Protein AF-A0A183ME04-F1 (afdb_monomer_lite)

Sequence (110 aa):
TVAKKPYNPIIGETFHCSWIVPPDQLNSESCLSEINKDTCKMSTSTNNNYNVPIVIRYCAEQVSHHPSVTVFQFSCPIKQMNLTGSLCTRSKFQGMSVCAAMLGKCKCTF

Secondary structure (DSSP, 8-state):
----PPP-PPTT-EEEEEEEE-GGGGS--TTTTTS----------------SPEEEEEEEEEEEETTEEEEEEEEEGGGTEEEEEEEEEEEEEETTEEEEEEEEEEEEE-

Radius of gyration: 19.69 Å; chains: 1; bounding box: 50×31×51 Å

Organism: NCBI:txid48269

pLDDT: mean 80.92, std 21.77, range [30.36, 98.44]

InterPro domains:
  IPR000648 Oxysterol-binding protein [PF01237] (3-110)
  IPR000648 Oxysterol-binding protein [PTHR10972] (2-110)
  IPR037239 Oxyster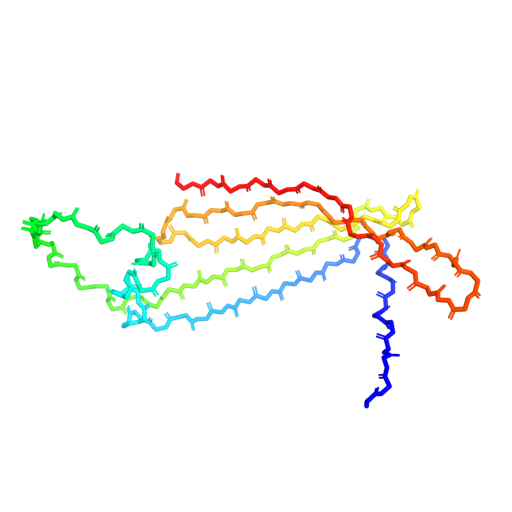ol-binding protein superfamily [SSF144000] (3-110)

Structure (mmCIF, N/CA/C/O backbone):
data_AF-A0A183ME04-F1
#
_entry.id   AF-A0A183ME04-F1
#
loop_
_atom_site.group_PDB
_atom_site.id
_atom_site.type_symbol
_atom_site.label_atom_id
_atom_site.label_alt_id
_atom_site.label_comp_id
_atom_site.label_asym_id
_atom_site.label_entity_id
_atom_site.label_seq_id
_atom_site.pdbx_PDB_ins_code
_atom_site.Cartn_x
_atom_site.Cartn_y
_atom_site.Cartn_z
_atom_site.occupancy
_atom_site.B_iso_or_equiv
_atom_site.auth_seq_id
_atom_site.auth_comp_id
_atom_site.auth_asym_id
_atom_site.auth_atom_id
_atom_site.pdbx_PDB_model_num
ATOM 1 N N . THR A 1 1 ? 8.333 23.392 -7.333 1.00 67.69 1 THR A N 1
ATOM 2 C CA . THR A 1 1 ? 8.856 22.238 -6.565 1.00 67.69 1 THR A CA 1
ATOM 3 C C . THR A 1 1 ? 9.337 21.183 -7.542 1.00 67.69 1 THR A C 1
ATOM 5 O O . THR A 1 1 ? 8.716 21.010 -8.581 1.00 67.69 1 THR A O 1
ATOM 8 N N . VAL A 1 2 ? 10.470 20.530 -7.275 1.00 84.25 2 VAL A N 1
ATOM 9 C CA . VAL A 1 2 ? 11.004 19.476 -8.157 1.00 84.25 2 VAL A CA 1
ATOM 10 C C . VAL A 1 2 ? 10.295 18.163 -7.835 1.00 84.25 2 VAL A C 1
ATOM 12 O O . VAL A 1 2 ? 10.288 17.744 -6.678 1.00 84.25 2 VAL A O 1
ATOM 15 N N . ALA A 1 3 ? 9.701 17.518 -8.839 1.00 83.88 3 ALA A N 1
ATOM 16 C CA . ALA A 1 3 ? 9.105 16.198 -8.672 1.00 83.88 3 ALA A CA 1
ATOM 17 C C . ALA A 1 3 ? 10.207 15.154 -8.417 1.00 83.88 3 ALA A C 1
ATOM 19 O O . ALA A 1 3 ? 11.150 15.041 -9.199 1.00 83.88 3 ALA A O 1
ATOM 20 N N . LYS A 1 4 ? 10.092 14.388 -7.325 1.00 89.00 4 LYS A N 1
ATOM 21 C CA . LYS A 1 4 ? 11.001 13.280 -6.998 1.00 89.00 4 LYS A CA 1
ATOM 22 C C . LYS A 1 4 ? 10.249 11.959 -7.084 1.00 89.00 4 LYS A C 1
ATOM 24 O O . LYS A 1 4 ? 9.128 11.851 -6.592 1.00 89.00 4 LYS A O 1
ATOM 29 N N . LYS A 1 5 ? 10.875 10.954 -7.695 1.00 88.06 5 LYS A N 1
ATOM 30 C CA . LYS A 1 5 ? 10.354 9.585 -7.697 1.00 88.06 5 LYS A CA 1
ATOM 31 C C . LYS A 1 5 ? 10.550 8.979 -6.297 1.00 88.06 5 LYS A C 1
ATOM 33 O O . LYS A 1 5 ? 11.637 9.151 -5.742 1.00 88.06 5 LYS A O 1
ATOM 38 N N . PRO A 1 6 ? 9.555 8.279 -5.730 1.00 90.19 6 PRO A N 1
ATOM 39 C CA . PRO A 1 6 ? 9.769 7.496 -4.518 1.00 90.19 6 PRO A CA 1
ATOM 40 C C . PRO A 1 6 ? 10.778 6.366 -4.769 1.00 90.19 6 PRO A C 1
ATOM 42 O O . PRO A 1 6 ? 11.023 5.969 -5.914 1.00 90.19 6 PRO A O 1
ATOM 45 N N . TYR A 1 7 ? 11.357 5.835 -3.693 1.00 91.62 7 TYR A N 1
ATOM 46 C CA . TYR A 1 7 ? 12.202 4.647 -3.781 1.00 91.62 7 TYR A CA 1
ATOM 47 C C . TYR A 1 7 ? 11.395 3.458 -4.316 1.00 91.62 7 TYR A C 1
ATOM 49 O O . TYR A 1 7 ? 10.196 3.350 -4.069 1.00 91.62 7 TYR A O 1
ATOM 57 N N . ASN A 1 8 ? 12.049 2.591 -5.092 1.00 92.50 8 ASN A N 1
ATOM 58 C CA . ASN A 1 8 ? 11.454 1.330 -5.522 1.00 92.50 8 ASN A CA 1
ATOM 59 C C . ASN A 1 8 ? 11.695 0.294 -4.414 1.00 92.50 8 ASN A C 1
ATOM 61 O O . ASN A 1 8 ? 12.868 -0.017 -4.193 1.00 92.50 8 ASN A O 1
ATOM 65 N N . PRO A 1 9 ? 10.654 -0.219 -3.739 1.00 96.06 9 PRO A N 1
ATOM 66 C CA . PRO A 1 9 ? 10.851 -1.118 -2.608 1.00 96.06 9 PRO A CA 1
ATOM 67 C C . PRO A 1 9 ? 11.545 -2.428 -3.009 1.00 96.06 9 PRO A C 1
ATOM 69 O O . PRO A 1 9 ? 11.389 -2.918 -4.141 1.00 96.06 9 PRO A O 1
ATOM 72 N N . ILE A 1 10 ? 12.306 -3.010 -2.082 1.00 97.00 10 ILE A N 1
ATOM 73 C CA . ILE A 1 10 ? 12.895 -4.347 -2.264 1.00 97.00 10 ILE A CA 1
ATOM 74 C C . ILE A 1 10 ? 11.839 -5.435 -2.046 1.00 97.00 10 ILE A C 1
ATOM 76 O O . ILE A 1 10 ? 10.827 -5.207 -1.392 1.00 97.00 10 ILE A O 1
ATOM 80 N N . ILE A 1 11 ? 12.057 -6.633 -2.594 1.00 97.06 11 ILE A N 1
ATOM 81 C CA . ILE A 1 11 ? 11.153 -7.766 -2.352 1.00 97.06 11 ILE A CA 1
ATOM 82 C C . ILE A 1 11 ? 11.052 -8.073 -0.848 1.00 97.06 11 ILE A C 1
ATOM 84 O O . ILE A 1 11 ? 12.070 -8.147 -0.163 1.00 97.06 11 ILE A O 1
ATOM 88 N N . GLY A 1 12 ? 9.829 -8.242 -0.346 1.00 97.44 12 GLY A N 1
ATOM 89 C CA . GLY A 1 12 ? 9.545 -8.483 1.070 1.00 97.44 12 GLY A CA 1
ATOM 90 C C . GLY A 1 12 ? 9.639 -7.242 1.964 1.00 97.44 12 GLY A C 1
ATOM 91 O O . GLY A 1 12 ? 9.474 -7.362 3.174 1.00 97.44 12 GLY A O 1
ATOM 92 N N . GLU A 1 13 ? 9.899 -6.049 1.416 1.00 98.44 13 GLU A N 1
ATOM 93 C CA . GLU A 1 13 ? 9.847 -4.813 2.200 1.00 98.44 13 G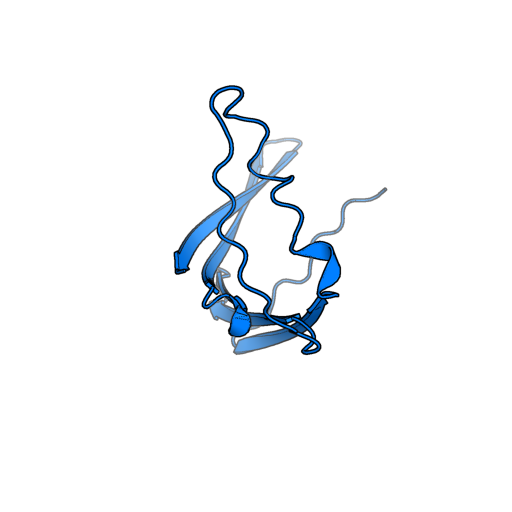LU A CA 1
ATOM 94 C C . GLU A 1 13 ? 8.425 -4.576 2.713 1.00 98.44 13 GLU A C 1
ATOM 96 O O . GLU A 1 13 ? 7.472 -4.570 1.932 1.00 98.44 13 GLU A O 1
ATOM 101 N N . THR A 1 14 ? 8.286 -4.349 4.021 1.00 98.25 14 THR A N 1
ATOM 102 C CA . THR A 1 14 ? 6.991 -4.086 4.656 1.00 98.25 14 THR A CA 1
ATOM 103 C C . THR A 1 14 ? 6.933 -2.697 5.270 1.00 98.25 14 THR A C 1
ATOM 105 O O . THR A 1 14 ? 7.903 -2.244 5.880 1.00 98.25 14 THR A O 1
ATOM 108 N N . PHE A 1 15 ? 5.765 -2.068 5.216 1.00 98.31 15 PHE A N 1
ATOM 109 C CA . PHE A 1 15 ? 5.486 -0.812 5.898 1.00 98.31 15 PHE A CA 1
ATOM 110 C C . PHE A 1 15 ? 4.197 -0.914 6.711 1.00 98.31 15 PHE A C 1
ATOM 112 O O . PHE A 1 15 ? 3.176 -1.394 6.221 1.00 98.31 15 PHE A O 1
ATOM 119 N N . HIS A 1 16 ? 4.247 -0.417 7.946 1.00 98.19 16 HIS A N 1
ATOM 120 C CA . HIS A 1 16 ? 3.136 -0.452 8.888 1.00 98.19 16 HIS A CA 1
ATOM 121 C C . HIS A 1 16 ? 2.954 0.922 9.523 1.00 98.19 16 HIS A C 1
ATOM 123 O O . HIS A 1 16 ? 3.916 1.524 10.002 1.00 98.19 16 HIS A O 1
ATOM 129 N N . CYS A 1 17 ? 1.718 1.404 9.571 1.00 98.06 17 CYS A N 1
ATOM 130 C CA . CYS A 1 17 ? 1.375 2.590 10.343 1.00 98.06 17 CYS A CA 1
ATOM 131 C C . CYS A 1 17 ? -0.086 2.562 10.798 1.00 98.06 17 CYS A C 1
ATOM 133 O O . CYS A 1 17 ? -0.884 1.707 10.403 1.00 98.06 17 CYS A O 1
ATOM 135 N N . SER A 1 18 ? -0.439 3.498 11.672 1.00 97.44 18 SER A N 1
ATOM 136 C CA . SER A 1 18 ? -1.797 3.626 12.181 1.00 97.44 18 SER A CA 1
ATOM 137 C C . SER A 1 18 ? -2.151 5.072 12.466 1.00 97.44 18 SER A C 1
ATOM 139 O O . SER A 1 18 ? -1.292 5.851 12.879 1.00 97.44 18 SER A O 1
ATOM 141 N N . TRP A 1 19 ? -3.431 5.392 12.324 1.00 95.50 19 TRP A N 1
ATOM 142 C CA . TRP A 1 19 ? -3.998 6.684 12.679 1.00 95.50 19 TRP A CA 1
ATOM 143 C C . TRP A 1 19 ? -5.042 6.505 13.768 1.00 95.50 19 TRP A C 1
ATOM 145 O O . TRP A 1 19 ? -5.886 5.610 13.695 1.00 95.50 19 TRP A O 1
ATOM 155 N N . ILE A 1 20 ? -4.975 7.382 14.765 1.00 93.06 20 ILE A N 1
ATOM 156 C CA . ILE A 1 20 ? -5.987 7.511 15.805 1.00 93.06 20 ILE A CA 1
ATOM 157 C C . ILE A 1 20 ? -6.922 8.638 15.373 1.00 93.06 20 ILE A C 1
ATOM 159 O O . ILE A 1 20 ? -6.497 9.785 15.251 1.00 93.06 20 ILE A O 1
ATOM 163 N N . VAL A 1 21 ? -8.179 8.299 15.111 1.00 87.62 21 VAL A N 1
ATOM 164 C CA . VAL A 1 21 ? -9.222 9.230 14.682 1.00 87.62 21 VAL A CA 1
ATOM 165 C C . VAL A 1 21 ? -10.098 9.570 15.893 1.00 87.62 21 VAL A C 1
ATOM 167 O O . VAL A 1 21 ? -10.635 8.651 16.527 1.00 87.62 21 VAL A O 1
ATOM 170 N N . PRO A 1 22 ? -10.246 10.863 16.241 1.00 82.44 22 PRO A N 1
ATOM 171 C CA . PRO A 1 22 ? -11.140 11.288 17.310 1.00 82.44 22 PRO A CA 1
ATOM 172 C C . PRO A 1 22 ? -12.592 10.856 17.034 1.00 82.44 22 PRO A C 1
ATOM 174 O O . PRO A 1 22 ? -13.046 11.004 15.895 1.00 82.44 22 PRO A O 1
ATOM 177 N N . PRO A 1 23 ? -13.343 10.374 18.043 1.00 70.38 23 PRO A N 1
ATOM 178 C CA . PRO A 1 23 ? -14.730 9.922 17.873 1.00 70.38 23 PRO A CA 1
ATOM 179 C C . PRO A 1 23 ? -15.661 10.983 17.265 1.00 70.38 23 PRO A C 1
ATOM 181 O O . PRO A 1 23 ? -16.563 10.651 16.498 1.00 70.38 23 PRO A O 1
ATOM 184 N N . ASP A 1 24 ? -15.399 12.261 17.546 1.00 66.00 24 ASP A N 1
ATOM 185 C CA . ASP A 1 24 ? -16.240 13.392 17.134 1.00 66.00 24 ASP A CA 1
ATOM 186 C C . ASP A 1 24 ? -16.269 13.621 15.614 1.00 66.00 24 ASP A C 1
ATOM 188 O O . ASP A 1 24 ? -17.213 14.209 15.090 1.00 66.00 24 ASP A O 1
ATOM 192 N N . GLN A 1 25 ? -15.268 13.124 14.877 1.00 60.38 25 GLN A N 1
ATOM 193 C CA . GLN A 1 25 ? -15.178 13.288 13.420 1.00 60.38 25 GLN A CA 1
ATOM 194 C C . GLN A 1 25 ? -16.025 12.272 12.631 1.00 60.38 25 GLN A C 1
ATOM 196 O O . GLN A 1 25 ? -16.025 12.296 11.403 1.00 60.38 25 GLN A O 1
ATOM 201 N N . LEU A 1 26 ? -16.749 11.377 13.312 1.00 57.88 26 LEU A N 1
ATOM 202 C CA . LEU A 1 26 ? -17.488 10.271 12.686 1.00 57.88 26 LEU A CA 1
ATOM 203 C C . LEU A 1 26 ? -19.003 10.453 12.625 1.00 57.88 26 LEU A C 1
ATOM 205 O O . LEU A 1 26 ? -19.667 9.651 11.972 1.00 57.88 26 LEU A O 1
ATOM 209 N N . ASN A 1 27 ? -19.539 11.495 13.261 1.00 53.22 27 ASN A N 1
ATOM 210 C CA . ASN A 1 27 ? -20.949 11.880 13.121 1.00 53.22 27 ASN A CA 1
ATOM 211 C C . ASN A 1 27 ? -21.198 12.758 11.885 1.00 53.22 27 ASN A C 1
ATOM 213 O O . ASN A 1 27 ? -22.336 13.118 11.589 1.00 53.22 27 ASN A O 1
ATOM 217 N N . SER A 1 28 ? -20.141 13.097 11.151 1.00 49.84 28 SER A N 1
ATOM 218 C CA . SER A 1 28 ? -20.228 13.839 9.906 1.00 49.84 28 SER A CA 1
ATOM 219 C C . SER A 1 28 ? -20.441 12.859 8.753 1.00 49.84 28 SER A C 1
ATOM 221 O O . SER A 1 28 ? -19.487 12.418 8.117 1.00 49.84 28 SER A O 1
ATOM 223 N N . GLU A 1 29 ? -21.693 12.570 8.403 1.00 51.66 29 GLU A N 1
ATOM 224 C CA . GLU A 1 29 ? -22.074 12.019 7.086 1.00 51.66 29 GLU A CA 1
ATOM 225 C C . GLU A 1 29 ? -21.753 12.996 5.920 1.00 51.66 29 GLU A C 1
ATOM 227 O O . GLU A 1 29 ? -22.369 12.965 4.857 1.00 51.66 29 GLU A O 1
ATOM 232 N N . SER A 1 30 ? -20.798 13.916 6.092 1.00 45.34 30 SER A N 1
ATOM 233 C CA . SER A 1 30 ? -20.605 15.093 5.241 1.00 45.34 30 SER A CA 1
ATOM 234 C C . SER A 1 30 ? -19.676 14.869 4.048 1.00 45.34 30 SER A C 1
ATOM 236 O O . SER A 1 30 ? -19.205 15.837 3.461 1.00 45.34 30 SER A O 1
ATOM 238 N N . CYS A 1 31 ? -19.377 13.623 3.686 1.00 41.53 31 CYS A N 1
ATOM 239 C CA . CYS A 1 31 ? -18.666 13.310 2.441 1.00 41.53 31 CYS A CA 1
ATOM 240 C C . CYS A 1 31 ? -19.462 12.411 1.480 1.00 41.53 31 CYS A C 1
ATOM 242 O O . CYS A 1 31 ? -19.005 12.172 0.367 1.00 41.53 31 CYS A O 1
ATOM 244 N N . LEU A 1 32 ? -20.672 11.978 1.860 1.00 44.34 32 LEU A N 1
ATOM 245 C CA . LEU A 1 32 ? -21.625 11.288 0.973 1.00 44.34 32 LEU A CA 1
ATOM 246 C C . LEU A 1 32 ? -22.855 12.150 0.629 1.00 44.34 32 LEU A C 1
ATOM 248 O O . LEU A 1 32 ? -23.674 11.752 -0.197 1.00 44.34 32 LEU A O 1
ATOM 252 N N . SER A 1 33 ? -22.988 13.339 1.223 1.00 39.62 33 SER A N 1
ATOM 253 C CA . SER A 1 33 ? -24.192 14.173 1.135 1.00 39.62 33 SER A CA 1
ATOM 254 C C . SER A 1 33 ? -24.261 15.133 -0.063 1.00 39.62 33 SER A C 1
ATOM 256 O O . SER A 1 33 ? -25.234 15.877 -0.168 1.00 39.62 33 SER A O 1
ATOM 258 N N . GLU A 1 34 ? -23.316 15.109 -1.010 1.00 45.72 34 GLU A N 1
ATOM 259 C CA . GLU A 1 34 ? -23.406 15.970 -2.208 1.00 45.72 34 GLU A CA 1
ATOM 260 C C . GLU A 1 34 ? -24.222 15.381 -3.376 1.00 45.72 34 GLU A C 1
ATOM 262 O O . GLU A 1 34 ? -24.394 16.068 -4.379 1.00 45.72 34 GLU A O 1
ATOM 267 N N . ILE A 1 35 ? -24.789 14.167 -3.273 1.00 45.16 35 ILE A 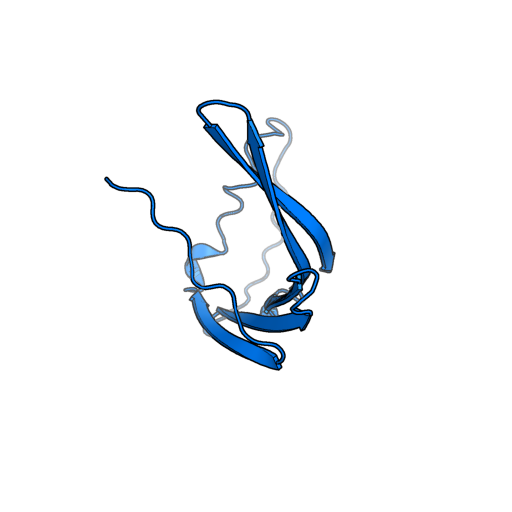N 1
ATOM 268 C CA . ILE A 1 35 ? -25.553 13.573 -4.396 1.00 45.16 35 ILE A CA 1
ATOM 269 C C . ILE A 1 35 ? -27.074 13.496 -4.178 1.00 45.16 35 ILE A C 1
ATOM 271 O O . ILE A 1 35 ? -27.801 13.530 -5.162 1.00 45.16 35 ILE A O 1
ATOM 275 N N . ASN A 1 36 ? -27.606 13.510 -2.951 1.00 40.38 36 ASN A N 1
ATOM 276 C CA . ASN A 1 36 ? -29.059 13.377 -2.744 1.00 40.38 36 ASN A CA 1
ATOM 277 C C . ASN A 1 36 ? -29.638 14.501 -1.873 1.00 40.38 36 ASN A C 1
ATOM 279 O O . ASN A 1 36 ? -29.917 14.322 -0.688 1.00 40.38 36 ASN A O 1
ATOM 283 N N . LYS A 1 37 ? -29.877 15.665 -2.488 1.00 48.34 37 LYS A N 1
ATOM 284 C CA . LYS A 1 37 ? -30.957 16.552 -2.039 1.00 48.34 37 LYS A CA 1
ATOM 285 C C . LYS A 1 37 ? -32.275 15.901 -2.446 1.00 48.34 37 LYS A C 1
ATOM 287 O O . LYS A 1 37 ? -32.614 15.925 -3.620 1.00 48.34 37 LYS A O 1
ATOM 292 N N . ASP A 1 38 ? -32.922 15.241 -1.491 1.00 40.00 38 ASP A N 1
ATOM 293 C CA . ASP A 1 38 ? -34.352 15.372 -1.179 1.00 40.00 38 ASP A CA 1
ATOM 294 C C . ASP A 1 38 ? -34.868 14.117 -0.459 1.00 40.00 38 ASP A C 1
ATOM 296 O O . ASP A 1 38 ? -34.744 12.994 -0.942 1.00 40.00 38 ASP A O 1
ATOM 300 N N . THR A 1 39 ? -35.536 14.365 0.673 1.00 35.56 39 THR A N 1
ATOM 301 C CA . THR A 1 39 ? -36.397 13.466 1.475 1.00 35.56 39 THR A CA 1
ATOM 302 C C . THR A 1 39 ? -35.850 13.028 2.846 1.00 35.56 39 THR A C 1
ATOM 304 O O . THR A 1 39 ? -35.135 12.050 3.009 1.00 35.56 39 THR A O 1
ATOM 307 N N . CYS A 1 40 ? -36.282 13.819 3.834 1.00 30.36 40 CYS A N 1
ATOM 308 C CA . CYS A 1 40 ? -36.773 13.514 5.184 1.00 30.36 40 CYS A CA 1
ATOM 309 C C . CYS A 1 40 ? -36.078 12.481 6.099 1.00 30.36 40 CYS A C 1
ATOM 311 O O . CYS A 1 40 ? -36.124 11.271 5.916 1.00 30.36 40 CYS A O 1
ATOM 313 N N . LYS A 1 41 ? -35.601 13.044 7.219 1.00 36.44 41 LYS A N 1
ATOM 314 C CA . LYS A 1 41 ? -35.198 12.442 8.496 1.00 36.44 41 LYS A CA 1
ATOM 315 C C . LYS A 1 41 ? -36.100 11.285 8.952 1.00 36.44 41 LYS A C 1
ATOM 317 O O . LYS A 1 41 ? -37.297 11.479 9.140 1.00 36.44 41 LYS A O 1
ATOM 322 N N . MET A 1 42 ? -35.472 10.178 9.347 1.00 30.88 42 MET A N 1
ATOM 323 C CA . MET A 1 42 ? -35.871 9.456 10.552 1.00 30.88 42 MET A CA 1
ATOM 324 C C . MET A 1 42 ? -34.637 9.137 11.393 1.00 30.88 42 MET A C 1
ATOM 326 O O . MET A 1 42 ? -33.797 8.314 11.050 1.00 30.88 42 MET A O 1
ATOM 330 N N . SER A 1 43 ? -34.550 9.847 12.511 1.00 36.25 43 SER A N 1
ATOM 331 C CA . SER A 1 43 ? -33.654 9.602 13.627 1.00 36.25 43 SER A CA 1
ATOM 332 C C . SER A 1 43 ? -34.058 8.329 14.370 1.00 36.25 43 SER A C 1
ATOM 334 O O . SER A 1 43 ? -35.098 8.307 15.029 1.00 36.25 43 SER A O 1
ATOM 336 N N . THR A 1 44 ? -33.208 7.310 14.359 1.00 32.47 44 THR A N 1
ATOM 337 C CA . THR A 1 44 ? -33.169 6.319 15.440 1.00 32.47 44 THR A CA 1
ATOM 338 C C . THR A 1 44 ? -31.928 6.574 16.278 1.00 32.47 44 THR A C 1
ATOM 340 O O . THR A 1 44 ? -30.824 6.135 15.959 1.00 32.47 44 THR A O 1
ATOM 343 N N . SER A 1 45 ? -32.133 7.339 17.351 1.00 42.00 45 SER A N 1
ATOM 344 C CA . SER A 1 45 ? -31.199 7.515 18.456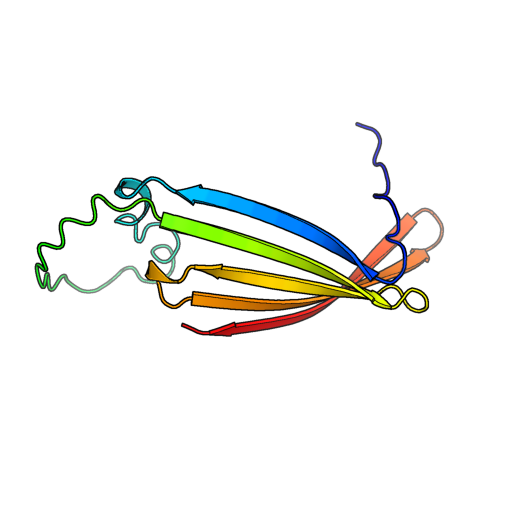 1.00 42.00 45 SER A CA 1
ATOM 345 C C . SER A 1 45 ? -30.664 6.168 18.930 1.00 42.00 45 SER A C 1
ATOM 347 O O . SER A 1 45 ? -31.421 5.349 19.445 1.00 42.00 45 SER A O 1
ATOM 349 N N . THR A 1 46 ? -29.353 5.968 18.829 1.00 37.22 46 THR A N 1
ATOM 350 C CA . THR A 1 46 ? -28.661 4.938 19.608 1.00 37.22 46 THR A CA 1
ATOM 351 C C . THR A 1 46 ? -27.542 5.631 20.378 1.00 37.22 46 THR A C 1
ATOM 353 O O . THR A 1 46 ? -26.528 6.022 19.807 1.00 37.22 46 THR A O 1
ATOM 356 N N . ASN A 1 47 ? -27.779 5.860 21.673 1.00 44.78 47 ASN A N 1
ATOM 357 C CA . ASN A 1 47 ? -26.807 6.380 22.636 1.00 44.78 47 ASN A CA 1
ATOM 358 C C . ASN A 1 47 ? -25.651 5.383 22.796 1.00 44.78 47 ASN A C 1
ATOM 360 O O . ASN A 1 47 ? -25.664 4.569 23.716 1.00 44.78 47 ASN A O 1
ATOM 364 N N . ASN A 1 48 ? -24.644 5.443 21.928 1.00 50.62 48 ASN A N 1
ATOM 365 C CA . ASN A 1 48 ? -23.428 4.666 22.118 1.00 50.62 48 ASN A CA 1
ATOM 366 C C . ASN A 1 48 ? -22.295 5.600 22.552 1.00 50.62 48 ASN A C 1
ATOM 368 O O . ASN A 1 48 ? -21.690 6.295 21.739 1.00 50.62 48 ASN A O 1
ATOM 372 N N . ASN A 1 49 ? -22.027 5.599 23.861 1.00 51.22 49 ASN A N 1
ATOM 373 C CA . ASN A 1 49 ? -20.853 6.192 24.506 1.00 51.22 49 ASN A CA 1
ATOM 374 C C . ASN A 1 49 ? -19.562 5.489 24.027 1.00 51.22 49 ASN A C 1
ATOM 376 O O . ASN A 1 49 ? -18.929 4.738 24.769 1.00 51.22 49 ASN A O 1
ATOM 380 N N . TYR A 1 50 ? -19.154 5.697 22.774 1.00 58.62 50 TYR A N 1
ATOM 381 C CA . TYR A 1 50 ? -17.849 5.250 22.291 1.00 58.62 50 TYR A CA 1
ATOM 382 C C . TYR A 1 50 ? -16.775 6.261 22.711 1.00 58.62 50 TYR A C 1
ATOM 384 O O . TYR A 1 50 ? -16.261 7.016 21.896 1.00 58.62 50 TYR A O 1
ATOM 392 N N . ASN A 1 51 ? -16.380 6.225 23.988 1.00 65.12 51 ASN A N 1
ATOM 393 C CA . ASN A 1 51 ? -15.131 6.850 24.458 1.00 65.12 51 ASN A CA 1
ATOM 394 C C . ASN A 1 51 ? -13.872 6.091 23.973 1.00 65.12 51 ASN A C 1
ATOM 396 O O . ASN A 1 51 ? -12.765 6.341 24.444 1.00 65.12 51 ASN A O 1
ATOM 400 N N . VAL A 1 52 ? -14.023 5.131 23.052 1.00 71.19 52 VAL A N 1
ATOM 401 C CA . VAL A 1 52 ? -12.916 4.344 22.503 1.00 71.19 52 VAL A CA 1
ATOM 402 C C . VAL A 1 52 ? -12.399 5.037 21.237 1.00 71.19 52 VAL A C 1
ATOM 404 O O . VAL A 1 52 ? -13.188 5.252 20.314 1.00 71.19 52 VAL A O 1
ATOM 407 N N . PRO A 1 53 ? -11.097 5.370 21.153 1.00 80.75 53 PRO A N 1
ATOM 408 C CA . PRO A 1 53 ? -10.527 5.982 19.959 1.00 80.75 53 PRO A CA 1
ATOM 409 C C . PRO A 1 53 ? -10.646 5.047 18.751 1.00 80.75 53 PRO A C 1
ATOM 411 O O . PRO A 1 53 ? -10.357 3.850 18.840 1.00 80.75 53 PRO A O 1
ATOM 414 N N . ILE A 1 54 ? -11.031 5.594 17.598 1.00 88.69 54 ILE A N 1
ATOM 415 C CA . ILE A 1 54 ? -11.090 4.828 16.352 1.00 88.69 54 ILE A CA 1
ATOM 416 C C . ILE A 1 54 ? -9.672 4.690 15.811 1.00 88.69 54 ILE A C 1
ATOM 418 O O . ILE A 1 54 ? -9.009 5.684 15.538 1.00 88.69 54 ILE A O 1
ATOM 422 N N . VAL A 1 55 ? -9.199 3.456 15.641 1.00 92.44 55 VAL A N 1
ATOM 423 C CA . VAL A 1 55 ? -7.856 3.186 15.114 1.00 92.44 55 VAL A CA 1
ATOM 424 C C . VAL A 1 55 ? -7.962 2.590 13.718 1.00 92.44 55 VAL A C 1
ATOM 426 O O . VAL A 1 55 ? -8.513 1.503 13.541 1.00 92.44 55 VAL A O 1
ATOM 429 N N . ILE A 1 56 ? -7.390 3.291 12.741 1.00 95.94 56 ILE A N 1
ATOM 430 C CA . ILE A 1 56 ? -7.213 2.804 11.373 1.00 95.94 56 ILE A CA 1
ATOM 431 C C . ILE A 1 56 ? -5.781 2.298 11.249 1.00 95.94 56 ILE A C 1
ATOM 433 O O . ILE A 1 56 ? -4.838 3.025 11.559 1.00 95.94 56 ILE A O 1
ATOM 437 N N . ARG A 1 57 ? -5.606 1.059 10.792 1.00 97.50 57 ARG A N 1
ATOM 438 C CA . ARG A 1 57 ? -4.287 0.464 10.536 1.00 97.50 57 ARG A CA 1
ATOM 439 C C . ARG A 1 57 ? -4.040 0.357 9.042 1.00 97.50 57 ARG A C 1
ATOM 441 O O . ARG A 1 57 ? -4.969 0.025 8.310 1.00 97.50 57 ARG A O 1
ATOM 448 N N . TYR A 1 58 ? -2.804 0.595 8.625 1.00 98.38 58 TYR A N 1
ATOM 449 C CA . TYR A 1 58 ? -2.313 0.331 7.281 1.00 98.38 58 TYR A CA 1
ATOM 450 C C . TYR A 1 58 ? -1.106 -0.591 7.337 1.00 98.38 58 TYR A C 1
ATOM 452 O O . TYR A 1 58 ? -0.171 -0.361 8.108 1.00 98.38 58 TYR A O 1
ATOM 460 N N . CYS A 1 59 ? -1.134 -1.604 6.485 1.00 98.12 59 CYS A N 1
ATOM 461 C CA . CYS A 1 59 ? -0.033 -2.521 6.261 1.00 98.12 59 CYS A CA 1
ATOM 462 C C . CYS A 1 59 ? 0.192 -2.627 4.756 1.00 98.12 59 CYS A C 1
ATOM 464 O O . CYS A 1 59 ? -0.770 -2.722 3.992 1.00 98.12 59 CYS A O 1
ATOM 466 N N . ALA A 1 60 ? 1.444 -2.639 4.328 1.00 98.31 60 ALA A N 1
ATOM 467 C CA . ALA A 1 60 ? 1.812 -2.898 2.948 1.00 98.31 60 ALA A CA 1
ATOM 468 C C . ALA A 1 60 ? 3.062 -3.762 2.873 1.00 98.31 60 ALA A C 1
ATOM 470 O O . ALA A 1 60 ? 3.933 -3.672 3.736 1.00 98.31 60 ALA A O 1
ATOM 471 N N . GLU A 1 61 ? 3.147 -4.561 1.821 1.00 98.38 61 GLU A N 1
ATOM 472 C CA . GLU A 1 61 ? 4.282 -5.418 1.515 1.00 98.38 61 GLU A CA 1
ATOM 473 C C . GLU A 1 61 ? 4.582 -5.366 0.020 1.00 98.38 61 GLU A C 1
ATOM 475 O O . GLU A 1 61 ? 3.688 -5.453 -0.828 1.00 98.38 61 GLU A O 1
ATOM 480 N N . GLN A 1 62 ? 5.859 -5.257 -0.316 1.00 98.25 62 GLN A N 1
ATOM 481 C CA . GLN A 1 62 ? 6.336 -5.446 -1.673 1.00 98.25 62 GLN A CA 1
ATOM 482 C C . GLN A 1 62 ? 6.423 -6.945 -1.996 1.00 98.25 62 GLN A C 1
ATOM 484 O O . GLN A 1 62 ? 7.392 -7.611 -1.643 1.00 98.25 62 GLN A O 1
ATOM 489 N N . VAL A 1 63 ? 5.435 -7.468 -2.722 1.00 97.88 63 VAL A N 1
ATOM 490 C CA . VAL A 1 63 ? 5.307 -8.908 -3.023 1.00 97.88 63 VAL A CA 1
ATOM 491 C C . VAL A 1 63 ? 5.989 -9.334 -4.327 1.00 97.88 63 VAL A C 1
ATOM 493 O O . VAL A 1 63 ? 6.141 -10.523 -4.594 1.00 97.88 63 VAL A O 1
ATOM 496 N N . SER A 1 64 ? 6.387 -8.384 -5.177 1.00 96.38 64 SER A N 1
ATOM 497 C CA . SER A 1 64 ? 7.157 -8.665 -6.395 1.00 96.38 64 SER A CA 1
ATOM 498 C C . SER A 1 64 ? 8.061 -7.494 -6.761 1.00 96.38 64 SER A C 1
ATOM 500 O O . SER A 1 64 ? 7.687 -6.338 -6.576 1.00 96.38 64 SER A O 1
ATOM 502 N N . HIS A 1 65 ? 9.253 -7.773 -7.291 1.00 93.12 65 HIS A N 1
ATOM 503 C CA . HIS A 1 65 ? 10.196 -6.742 -7.743 1.00 93.12 65 HIS A CA 1
ATOM 504 C C . HIS A 1 65 ? 10.251 -6.612 -9.279 1.00 93.12 65 HIS A C 1
ATOM 506 O O . HIS A 1 65 ? 10.486 -5.524 -9.808 1.00 93.12 65 HIS A O 1
ATOM 512 N N . HIS A 1 66 ? 9.958 -7.694 -10.009 1.00 92.06 66 HIS A N 1
ATOM 513 C CA . HIS A 1 66 ? 9.949 -7.741 -11.474 1.00 92.06 66 HIS A CA 1
ATOM 514 C C . HIS A 1 66 ? 8.723 -8.522 -11.991 1.00 92.06 66 HIS A C 1
ATOM 516 O O . HIS A 1 66 ? 8.811 -9.736 -12.169 1.00 92.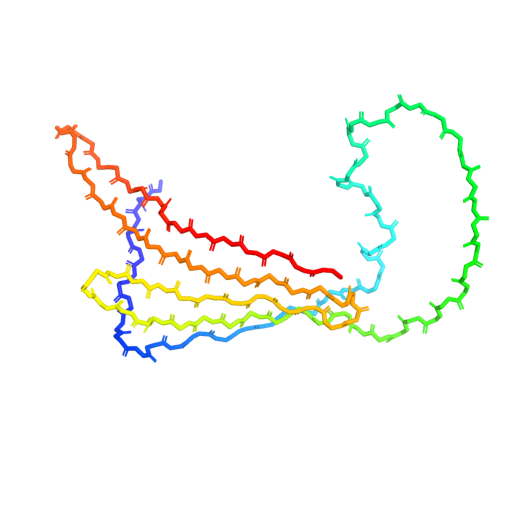06 66 HIS A O 1
ATOM 522 N N . PRO A 1 67 ? 7.585 -7.853 -12.271 1.00 91.38 67 PRO A N 1
ATOM 523 C CA . PRO A 1 67 ? 7.342 -6.410 -12.149 1.00 91.38 67 PRO A CA 1
ATOM 524 C C . PRO A 1 67 ? 7.169 -5.947 -10.691 1.00 91.38 67 PRO A C 1
ATOM 526 O O . PRO A 1 67 ? 6.826 -6.737 -9.824 1.00 91.38 67 PRO A O 1
ATOM 529 N N . SER A 1 68 ? 7.383 -4.655 -10.417 1.00 94.12 68 SER A N 1
ATOM 530 C CA . SER A 1 68 ? 7.189 -4.088 -9.073 1.00 94.12 68 SER A CA 1
ATOM 531 C C . SER A 1 68 ? 5.703 -4.108 -8.688 1.00 94.12 68 SER A C 1
ATOM 533 O O . SER A 1 68 ? 4.884 -3.482 -9.370 1.00 94.12 68 SER A O 1
ATOM 535 N N . VAL A 1 69 ? 5.357 -4.839 -7.623 1.00 96.88 69 VAL A N 1
ATOM 536 C CA . VAL A 1 69 ? 3.994 -4.956 -7.084 1.00 96.88 69 VAL A CA 1
ATOM 537 C C . VAL A 1 69 ? 4.018 -4.854 -5.560 1.00 96.88 69 VAL A C 1
ATOM 539 O O . VAL A 1 69 ? 4.695 -5.634 -4.890 1.00 96.88 69 VAL A O 1
ATOM 542 N N . THR A 1 70 ? 3.214 -3.940 -5.024 1.00 97.94 70 THR A N 1
ATOM 543 C CA . THR A 1 70 ? 2.954 -3.781 -3.590 1.00 97.94 70 THR A CA 1
ATOM 544 C C . THR A 1 70 ? 1.521 -4.212 -3.291 1.00 97.94 70 THR A C 1
ATOM 546 O O . THR A 1 70 ? 0.587 -3.741 -3.940 1.00 97.94 70 THR A O 1
ATOM 549 N N . VAL A 1 71 ? 1.318 -5.085 -2.311 1.00 98.12 71 VAL A N 1
ATOM 550 C CA . VAL A 1 71 ? -0.003 -5.379 -1.740 1.00 98.12 71 VAL A CA 1
ATOM 551 C C . VAL A 1 71 ? -0.176 -4.545 -0.483 1.00 98.12 71 VAL A C 1
ATOM 553 O O . VAL A 1 71 ? 0.778 -4.331 0.257 1.00 98.12 71 VAL A O 1
ATOM 556 N N . PHE A 1 72 ? -1.384 -4.053 -0.243 1.00 98.12 72 PHE A N 1
ATOM 557 C CA . PHE A 1 72 ? -1.685 -3.263 0.940 1.00 98.12 72 PHE A CA 1
ATOM 558 C C . PHE A 1 72 ? -3.066 -3.573 1.509 1.00 98.12 72 PHE A C 1
ATOM 560 O O . PHE A 1 72 ? -3.966 -4.054 0.814 1.00 98.12 72 PHE A O 1
ATOM 567 N N . GLN A 1 73 ? -3.232 -3.253 2.786 1.00 98.25 73 GLN A N 1
ATOM 568 C CA . GLN A 1 73 ? -4.471 -3.383 3.526 1.00 98.25 73 GLN A CA 1
ATOM 569 C C . GLN A 1 73 ? -4.667 -2.181 4.450 1.00 98.25 73 GLN A C 1
ATOM 571 O O . GLN A 1 73 ? -3.763 -1.813 5.194 1.00 98.25 73 GLN A O 1
ATOM 576 N N . PHE A 1 74 ? -5.878 -1.627 4.459 1.00 97.75 74 PHE A N 1
ATOM 577 C CA . PHE A 1 74 ? -6.394 -0.799 5.540 1.00 97.75 74 PHE A CA 1
ATOM 578 C C . PHE A 1 74 ? -7.420 -1.586 6.354 1.00 97.75 74 PHE A C 1
ATOM 580 O O . PHE A 1 74 ? -8.257 -2.291 5.786 1.00 97.75 74 PHE A O 1
ATOM 587 N N . SER A 1 75 ? -7.387 -1.434 7.676 1.00 97.00 75 SER A N 1
ATOM 588 C CA . SER A 1 75 ? -8.343 -2.059 8.591 1.00 97.00 75 SER A CA 1
ATOM 589 C C . SER A 1 75 ? -8.866 -1.052 9.610 1.00 97.00 75 SER A C 1
ATOM 591 O O . SER A 1 75 ? -8.087 -0.350 10.259 1.00 97.00 75 SER A O 1
ATOM 593 N N . CYS A 1 76 ? -10.188 -1.005 9.765 1.00 94.19 76 CYS A N 1
ATOM 594 C CA . CYS A 1 76 ? -10.897 -0.251 10.793 1.00 94.19 76 CYS A CA 1
ATOM 595 C C . CYS A 1 76 ? -11.895 -1.189 11.503 1.00 94.19 76 CYS A C 1
ATOM 597 O O . CYS A 1 76 ? -13.069 -1.249 11.125 1.00 94.19 76 CYS A O 1
ATOM 599 N N . PRO A 1 77 ? -11.451 -1.937 12.534 1.00 90.62 77 PRO A N 1
ATOM 600 C CA . PRO A 1 77 ? -12.262 -2.983 13.164 1.00 90.62 77 PRO A CA 1
ATOM 601 C C . PRO A 1 77 ? -13.565 -2.476 13.786 1.00 90.62 77 PRO A C 1
ATOM 603 O O . PRO A 1 77 ? -14.590 -3.141 13.695 1.00 90.62 77 PRO A O 1
ATOM 606 N N . ILE A 1 78 ? -1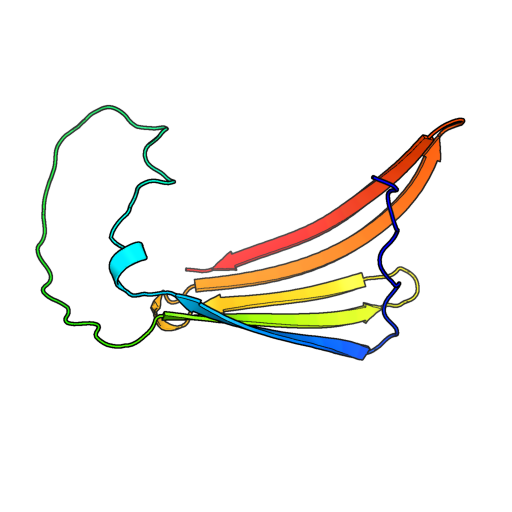3.550 -1.275 14.371 1.00 88.06 78 ILE A N 1
ATOM 607 C CA . ILE A 1 78 ? -14.732 -0.683 15.016 1.00 88.06 78 ILE A CA 1
ATOM 608 C C . ILE A 1 78 ? -15.850 -0.340 14.021 1.00 88.06 78 ILE A C 1
ATOM 610 O O . ILE A 1 78 ? -17.019 -0.321 14.392 1.00 88.06 78 ILE A O 1
ATOM 614 N N . LYS A 1 79 ? -15.501 -0.105 12.750 1.00 86.69 79 LYS A N 1
ATOM 615 C CA . LYS A 1 79 ? -16.453 0.079 11.645 1.00 86.69 79 LYS A CA 1
ATOM 616 C C . LYS A 1 79 ? -16.629 -1.187 10.803 1.00 86.69 79 LYS A C 1
ATOM 618 O O . LYS A 1 79 ? -17.270 -1.107 9.767 1.00 86.69 79 LYS A O 1
ATOM 623 N N . GLN A 1 80 ? -16.024 -2.308 11.210 1.00 91.62 80 GLN A N 1
ATOM 624 C CA . GLN A 1 80 ? -15.989 -3.573 10.460 1.00 91.62 80 GLN A CA 1
ATOM 625 C C . GLN A 1 80 ? -15.490 -3.417 9.010 1.00 91.62 80 GLN A C 1
ATOM 627 O O . GLN A 1 80 ? -15.704 -4.270 8.157 1.00 91.62 80 GLN A O 1
ATOM 632 N N . MET A 1 81 ? -14.729 -2.352 8.745 1.00 93.69 81 MET A N 1
ATOM 633 C CA . MET A 1 81 ? -14.308 -1.986 7.401 1.00 93.69 81 MET A CA 1
ATOM 634 C C . MET A 1 81 ? -12.886 -2.471 7.130 1.00 93.69 81 MET A C 1
ATOM 636 O O . MET A 1 81 ? -11.967 -2.221 7.915 1.00 93.69 81 MET A O 1
ATOM 640 N N . ASN A 1 82 ? -12.685 -3.110 5.980 1.00 96.75 82 ASN A N 1
ATOM 641 C CA . ASN A 1 82 ? -11.364 -3.476 5.479 1.00 96.75 82 ASN A CA 1
ATOM 642 C C . ASN A 1 82 ? -11.244 -3.132 3.993 1.00 96.75 82 ASN A C 1
ATOM 644 O O . ASN A 1 82 ? -12.133 -3.436 3.202 1.00 96.75 82 ASN A O 1
ATOM 648 N N . LEU A 1 83 ? -10.118 -2.545 3.603 1.00 98.00 83 LEU A N 1
ATOM 649 C CA . LEU A 1 83 ? -9.764 -2.283 2.210 1.00 98.00 83 LEU A CA 1
ATOM 650 C C . LEU A 1 83 ? -8.481 -3.040 1.910 1.00 98.00 83 LEU A C 1
ATOM 652 O O . LEU A 1 83 ? -7.465 -2.787 2.539 1.00 98.00 83 LEU A O 1
ATOM 656 N N . THR A 1 84 ? -8.510 -3.949 0.949 1.00 97.94 84 THR A N 1
ATOM 657 C CA . THR A 1 84 ? -7.321 -4.682 0.494 1.00 97.94 84 THR A CA 1
ATOM 658 C C . THR A 1 84 ? -7.061 -4.355 -0.961 1.00 97.94 84 THR A C 1
ATOM 660 O O . THR A 1 84 ? -8.000 -4.120 -1.724 1.00 97.94 84 THR A O 1
ATOM 663 N N . GLY A 1 85 ? -5.803 -4.316 -1.373 1.00 97.81 85 GLY A N 1
ATOM 664 C CA . GLY A 1 85 ? -5.481 -4.003 -2.752 1.00 97.81 85 GLY A CA 1
ATOM 665 C C . GLY A 1 85 ? -4.062 -4.345 -3.150 1.00 97.81 85 GLY A C 1
ATOM 666 O O . GLY A 1 85 ? -3.227 -4.721 -2.335 1.00 97.81 85 GLY A O 1
ATOM 667 N N . SER A 1 86 ? -3.814 -4.209 -4.445 1.00 97.38 86 SER A N 1
ATOM 668 C CA . SER A 1 86 ? -2.490 -4.297 -5.046 1.00 97.38 86 SER A CA 1
ATOM 669 C C . SER A 1 86 ? -2.246 -3.073 -5.910 1.00 97.38 86 SER A C 1
ATOM 671 O O . SER A 1 86 ? -3.169 -2.561 -6.548 1.00 97.38 86 SER A O 1
ATOM 673 N N . LEU A 1 87 ? -1.001 -2.623 -5.928 1.00 96.06 87 LEU A N 1
ATOM 674 C CA . LEU A 1 87 ? -0.521 -1.498 -6.703 1.00 96.06 87 LEU A CA 1
ATOM 675 C C . LEU A 1 87 ? 0.717 -1.931 -7.487 1.00 96.06 87 LEU A C 1
ATOM 677 O O . LEU A 1 87 ? 1.650 -2.515 -6.946 1.00 96.06 87 LEU A O 1
ATOM 681 N N . CYS A 1 88 ? 0.729 -1.612 -8.770 1.00 93.81 88 CYS A N 1
ATOM 682 C CA . CYS A 1 88 ? 1.852 -1.775 -9.673 1.00 93.81 88 CYS A CA 1
ATOM 683 C C . CYS A 1 88 ? 2.016 -0.469 -10.445 1.00 93.81 88 CYS A C 1
ATOM 685 O O . CYS A 1 88 ? 1.044 0.081 -10.966 1.00 93.81 88 CYS A O 1
ATOM 687 N N . THR A 1 89 ? 3.239 0.043 -10.533 1.00 91.00 89 THR A N 1
ATOM 688 C CA . THR A 1 89 ? 3.513 1.251 -11.316 1.00 91.00 89 THR A CA 1
ATOM 689 C C . THR A 1 89 ? 4.209 0.876 -12.614 1.00 91.00 89 THR A C 1
ATOM 691 O O . THR A 1 89 ? 5.253 0.224 -12.618 1.00 91.00 89 THR A O 1
ATOM 694 N N . ARG A 1 90 ? 3.630 1.294 -13.744 1.00 88.69 90 ARG A N 1
ATOM 695 C CA . ARG A 1 90 ? 4.244 1.115 -15.062 1.00 88.69 90 ARG A CA 1
ATOM 696 C C . ARG A 1 90 ? 4.583 2.470 -15.653 1.00 88.69 90 ARG A C 1
ATOM 698 O O . ARG A 1 90 ? 3.696 3.246 -16.005 1.00 88.69 90 ARG A O 1
ATOM 705 N N . SER A 1 91 ? 5.874 2.745 -15.783 1.00 90.19 91 SER A N 1
ATOM 706 C CA . SER A 1 91 ? 6.352 3.973 -16.410 1.00 90.19 91 SER A CA 1
ATOM 707 C C . SER A 1 91 ? 6.511 3.805 -17.922 1.00 90.19 91 SER A C 1
ATOM 709 O O . SER A 1 91 ? 6.956 2.759 -18.394 1.00 90.19 91 SER A O 1
ATOM 711 N N . LYS A 1 92 ? 6.161 4.841 -18.689 1.00 91.06 92 LYS A N 1
ATOM 712 C CA . LYS A 1 92 ? 6.368 4.916 -20.141 1.00 91.06 92 LYS A CA 1
ATOM 713 C C . LYS A 1 92 ? 6.874 6.306 -20.518 1.00 91.06 92 LYS A C 1
ATOM 715 O O . LYS A 1 92 ? 6.273 7.306 -20.134 1.00 91.06 92 LYS A O 1
ATOM 720 N N . PHE A 1 93 ? 7.951 6.354 -21.297 1.00 92.69 93 PHE A N 1
ATOM 721 C CA . PHE A 1 93 ? 8.440 7.585 -21.913 1.00 92.69 93 PHE A CA 1
ATOM 722 C C . PHE A 1 93 ? 7.588 7.933 -23.142 1.00 92.69 93 PHE A C 1
ATOM 724 O O . PHE A 1 93 ? 7.301 7.061 -23.964 1.00 92.69 93 PHE A O 1
ATOM 731 N N . GLN A 1 94 ? 7.156 9.188 -23.247 1.00 92.00 94 GLN A N 1
ATOM 732 C CA . GLN A 1 94 ? 6.291 9.699 -24.314 1.00 92.00 94 GLN A CA 1
ATOM 733 C C . GLN A 1 94 ? 6.906 10.966 -24.939 1.00 92.00 94 GLN A C 1
ATOM 735 O O . GLN A 1 94 ? 6.306 12.038 -24.951 1.00 92.00 94 GLN A O 1
ATOM 740 N N . GLY A 1 95 ? 8.140 10.861 -25.437 1.00 93.56 95 GLY A N 1
ATOM 741 C CA . GLY A 1 95 ? 8.825 11.971 -26.108 1.00 93.56 95 GLY A CA 1
ATOM 742 C C . GLY A 1 95 ? 9.409 12.979 -25.120 1.00 93.56 95 GLY A C 1
ATOM 743 O O . GLY A 1 95 ? 10.526 12.804 -24.669 1.00 93.56 95 GLY A O 1
ATOM 744 N N . MET A 1 96 ? 8.686 14.042 -24.774 1.00 94.06 96 MET A N 1
ATOM 745 C CA . MET A 1 96 ? 9.167 15.026 -23.782 1.00 94.06 96 MET A CA 1
ATOM 746 C C . MET A 1 96 ? 8.591 14.798 -22.381 1.00 94.06 96 MET A C 1
ATOM 748 O O . MET A 1 96 ? 8.868 15.567 -21.464 1.00 94.06 96 MET A O 1
ATOM 752 N N . SER A 1 97 ? 7.775 13.758 -22.201 1.00 92.25 97 SER A N 1
ATOM 753 C CA . SER A 1 97 ? 7.096 13.474 -20.941 1.00 92.25 97 SER A CA 1
ATOM 754 C C . SER A 1 97 ? 7.321 12.041 -20.464 1.00 92.25 97 SER A C 1
ATOM 756 O O . SER A 1 97 ? 7.665 11.128 -21.222 1.00 92.25 97 SER A O 1
ATOM 758 N N . VAL A 1 98 ? 7.113 11.846 -19.163 1.00 91.25 98 VAL A N 1
ATOM 759 C CA . VAL A 1 98 ? 7.110 10.536 -18.515 1.00 91.25 98 VAL A CA 1
ATOM 760 C C . VAL A 1 98 ? 5.724 10.315 -17.931 1.00 91.25 98 VAL A C 1
ATOM 762 O O . VAL A 1 98 ? 5.248 11.107 -17.122 1.00 91.25 98 VAL A O 1
ATOM 765 N N . CYS A 1 99 ? 5.081 9.224 -18.329 1.00 90.31 99 CYS A N 1
ATOM 766 C CA . CYS A 1 99 ? 3.827 8.768 -17.748 1.00 90.31 99 CYS A CA 1
ATOM 767 C C . CYS A 1 99 ? 4.119 7.663 -16.730 1.00 90.31 99 CYS A C 1
ATOM 769 O O . CYS A 1 99 ? 4.909 6.762 -17.015 1.00 90.31 99 CYS A O 1
ATOM 771 N N . ALA A 1 100 ? 3.468 7.707 -15.570 1.00 90.81 100 ALA A N 1
ATOM 772 C CA . ALA A 1 100 ? 3.448 6.619 -14.600 1.00 90.81 100 ALA A CA 1
ATOM 773 C C . ALA A 1 100 ? 2.000 6.153 -14.420 1.00 90.81 100 ALA A C 1
ATOM 775 O O . ALA A 1 100 ? 1.206 6.815 -13.756 1.00 90.81 100 ALA A O 1
ATOM 776 N N . ALA A 1 101 ? 1.649 5.029 -15.041 1.00 91.62 101 ALA A N 1
ATOM 777 C CA . ALA A 1 101 ? 0.331 4.432 -14.889 1.00 91.62 101 ALA A CA 1
ATOM 778 C C . ALA A 1 101 ? 0.273 3.647 -13.575 1.00 91.62 101 ALA A C 1
ATOM 780 O O . ALA A 1 101 ? 1.112 2.772 -13.338 1.00 91.62 101 ALA A O 1
ATOM 781 N N . MET A 1 102 ? -0.723 3.951 -12.742 1.00 91.38 102 MET A N 1
ATOM 782 C CA . MET A 1 102 ? -1.048 3.154 -11.562 1.00 91.38 102 MET A CA 1
ATOM 783 C C . MET A 1 102 ? -1.999 2.038 -11.971 1.00 91.38 102 MET A C 1
ATOM 785 O O . MET A 1 102 ? -3.147 2.276 -12.340 1.00 91.38 102 MET A O 1
ATOM 789 N N . LEU A 1 103 ? -1.487 0.818 -11.936 1.00 94.38 103 LEU A N 1
ATOM 790 C CA . LEU A 1 103 ? -2.228 -0.403 -12.194 1.00 94.38 103 LEU A CA 1
ATOM 791 C C . LEU A 1 103 ? -2.507 -1.077 -10.856 1.00 94.38 103 LEU A C 1
ATOM 793 O O . LEU A 1 103 ? -1.703 -0.989 -9.932 1.00 94.38 103 LEU A O 1
ATOM 797 N N . GLY A 1 104 ? -3.633 -1.765 -10.739 1.00 93.56 104 GLY A N 1
ATOM 798 C CA . GLY A 1 104 ? -3.994 -2.387 -9.479 1.00 93.56 104 GLY A CA 1
ATOM 799 C C . GLY A 1 104 ? -5.466 -2.727 -9.397 1.00 93.56 104 GLY A C 1
ATOM 800 O O . GLY A 1 104 ? -6.256 -2.389 -10.279 1.00 93.56 104 GLY A O 1
ATOM 801 N N . LYS A 1 105 ? -5.824 -3.406 -8.316 1.00 95.94 105 LYS A N 1
ATOM 802 C CA . LYS A 1 105 ? -7.210 -3.658 -7.924 1.00 95.94 105 LYS A CA 1
ATOM 803 C C . LYS A 1 105 ? -7.316 -3.433 -6.430 1.00 95.94 105 LYS A C 1
ATOM 805 O O . LYS A 1 105 ? -6.389 -3.779 -5.698 1.00 95.94 105 LYS A O 1
ATOM 810 N N . CYS A 1 106 ? -8.447 -2.910 -5.988 1.00 96.56 106 CYS A N 1
ATOM 811 C CA . CYS A 1 106 ? -8.791 -2.848 -4.579 1.00 96.56 106 CYS A CA 1
ATOM 812 C C . CYS A 1 106 ? -10.179 -3.449 -4.349 1.00 96.56 106 CYS A C 1
ATOM 814 O O . CYS A 1 106 ? -11.036 -3.445 -5.234 1.00 96.56 106 CYS A O 1
ATOM 816 N N . LYS A 1 107 ? -10.377 -4.003 -3.157 1.00 97.25 107 LYS A N 1
ATOM 817 C CA . LYS A 1 107 ? -11.638 -4.548 -2.667 1.00 97.25 107 LYS A CA 1
ATOM 818 C C . LYS A 1 107 ? -11.891 -3.970 -1.284 1.00 97.25 107 LYS A C 1
ATOM 820 O O . LYS A 1 107 ? -11.072 -4.158 -0.384 1.00 97.25 107 LYS A O 1
ATOM 825 N N . CYS A 1 108 ? -13.028 -3.302 -1.130 1.00 95.69 108 CYS A N 1
ATOM 826 C CA . CYS A 1 108 ? -13.524 -2.841 0.159 1.00 95.69 108 CYS A CA 1
ATOM 827 C C . CYS A 1 108 ? -14.604 -3.801 0.671 1.00 95.69 108 CYS A C 1
ATOM 829 O O . CYS A 1 108 ? -15.430 -4.276 -0.110 1.00 95.69 108 CYS A O 1
ATOM 831 N N . THR A 1 109 ? -14.587 -4.090 1.965 1.00 94.56 109 THR A N 1
ATOM 832 C CA . THR A 1 109 ? -15.607 -4.862 2.684 1.00 94.56 109 THR A CA 1
ATOM 833 C C . THR A 1 109 ? -16.048 -4.063 3.903 1.00 94.56 109 THR A C 1
ATOM 835 O O . THR A 1 109 ? -15.190 -3.459 4.553 1.00 94.56 109 THR A O 1
ATOM 838 N N . PHE A 1 110 ? -17.348 -4.085 4.190 1.00 89.88 110 PHE A N 1
ATOM 839 C CA . PHE A 1 110 ? -18.007 -3.392 5.297 1.00 89.88 110 PHE A CA 1
ATOM 840 C C . PHE A 1 110 ? -18.810 -4.392 6.125 1.00 89.88 110 PHE A C 1
ATOM 842 O O . PHE A 1 110 ? -19.235 -5.408 5.520 1.00 89.88 110 PHE A O 1
#

Foldseek 3Di:
DDDDDDDQDDAFDKDKDKDWAAPVVPVCPPPVPPPDPDDDDDDDDDPDPCPDTFMKMKMKGQHDVVQTKIWMKIDGVVVPKIKTKMWTWDWDDDPVDIDTDTDMDMDMDD